Protein AF-A0A3S1CI55-F1 (afdb_monomer)

Structure (mmCIF, N/CA/C/O backbone):
data_AF-A0A3S1CI55-F1
#
_entry.id   AF-A0A3S1CI55-F1
#
loop_
_atom_site.group_PDB
_atom_site.id
_atom_site.type_symbol
_atom_site.label_atom_id
_atom_site.label_alt_id
_atom_site.label_comp_id
_atom_site.label_asym_id
_atom_site.label_entity_id
_atom_site.label_seq_id
_atom_site.pdbx_PDB_ins_code
_atom_site.Cartn_x
_atom_site.Cartn_y
_atom_site.Cartn_z
_atom_site.occupancy
_atom_site.B_iso_or_equiv
_atom_site.auth_seq_id
_atom_site.auth_comp_id
_atom_site.auth_asym_id
_atom_site.auth_atom_id
_atom_site.pdbx_PDB_model_num
ATOM 1 N N . MET A 1 1 ? -7.827 2.061 31.848 1.00 53.09 1 MET A N 1
ATOM 2 C CA . MET A 1 1 ? -6.731 1.333 31.159 1.00 53.09 1 MET A CA 1
ATOM 3 C C . MET A 1 1 ? -5.446 2.134 31.321 1.00 53.09 1 MET A C 1
ATOM 5 O O . MET A 1 1 ? -5.489 3.334 31.100 1.00 53.09 1 MET A O 1
ATOM 9 N N . THR A 1 2 ? -4.329 1.523 31.726 1.00 62.94 2 THR A N 1
ATOM 10 C CA . THR A 1 2 ? -3.023 2.213 31.715 1.00 62.94 2 THR A CA 1
ATOM 11 C C . THR A 1 2 ? -2.578 2.447 30.264 1.00 62.94 2 THR A C 1
ATOM 13 O O . THR A 1 2 ? -2.876 1.625 29.398 1.00 62.94 2 THR A O 1
ATOM 16 N N . LYS A 1 3 ? -1.873 3.552 29.979 1.00 65.25 3 LYS A N 1
ATOM 17 C CA . LYS A 1 3 ? -1.471 3.972 28.615 1.00 65.25 3 LYS A CA 1
ATOM 18 C C . LYS A 1 3 ? -0.766 2.863 27.810 1.00 65.25 3 LYS A C 1
ATOM 20 O O . LYS A 1 3 ? -1.009 2.707 26.617 1.00 65.25 3 LYS A O 1
ATOM 25 N N . ASN A 1 4 ? 0.033 2.027 28.477 1.00 68.19 4 ASN A N 1
ATOM 26 C CA . ASN A 1 4 ? 0.718 0.894 27.840 1.00 68.19 4 ASN A CA 1
ATOM 27 C C . ASN A 1 4 ? -0.243 -0.242 27.444 1.00 68.19 4 ASN A C 1
ATOM 29 O O . ASN A 1 4 ? -0.055 -0.874 26.409 1.00 68.19 4 ASN A O 1
ATOM 33 N N . ARG A 1 5 ? -1.310 -0.478 28.222 1.00 70.81 5 ARG A N 1
ATOM 34 C CA . ARG A 1 5 ? -2.327 -1.496 27.904 1.00 70.81 5 ARG A CA 1
ATOM 35 C C . ARG A 1 5 ? -3.213 -1.082 26.730 1.00 70.81 5 ARG A C 1
ATOM 37 O O . ARG A 1 5 ? -3.632 -1.947 25.970 1.00 70.81 5 ARG A O 1
ATOM 44 N N . SER A 1 6 ? -3.481 0.215 26.557 1.00 78.31 6 SER A N 1
ATOM 45 C CA . SER A 1 6 ? -4.245 0.690 25.398 1.00 78.31 6 SER A CA 1
ATOM 46 C C . SER A 1 6 ? -3.435 0.614 24.106 1.00 78.31 6 SER A C 1
ATOM 48 O O . SER A 1 6 ? -3.978 0.208 23.087 1.00 78.31 6 SER A O 1
ATOM 50 N N . LEU A 1 7 ? -2.141 0.958 24.141 1.00 82.31 7 LEU A N 1
ATOM 51 C CA . LEU A 1 7 ? -1.281 0.875 22.956 1.00 82.31 7 LEU A CA 1
ATOM 52 C C . LEU A 1 7 ? -1.147 -0.572 22.457 1.00 82.31 7 LEU A C 1
ATOM 54 O O . LEU A 1 7 ? -1.328 -0.823 21.270 1.00 82.31 7 LEU A O 1
ATOM 58 N N . GLY A 1 8 ? -0.921 -1.523 23.372 1.00 86.75 8 GLY A N 1
ATOM 59 C CA . GLY A 1 8 ? -0.872 -2.947 23.032 1.00 86.75 8 GLY A CA 1
ATOM 60 C C . GLY A 1 8 ? -2.175 -3.454 22.409 1.00 86.75 8 GLY A C 1
ATOM 61 O O . GLY A 1 8 ? -2.139 -4.140 21.397 1.00 86.75 8 GLY A O 1
ATOM 62 N N . PHE A 1 9 ? -3.330 -3.058 22.952 1.00 86.75 9 PHE A N 1
ATOM 63 C CA . PHE A 1 9 ? -4.629 -3.439 22.393 1.00 86.75 9 PHE A CA 1
ATOM 64 C C . PHE A 1 9 ? -4.815 -2.963 20.942 1.00 86.75 9 PHE A C 1
ATOM 66 O O . PHE A 1 9 ? -5.217 -3.753 20.087 1.00 86.75 9 PHE A O 1
ATOM 73 N N . TRP A 1 10 ? -4.490 -1.700 20.646 1.00 85.56 10 TRP A N 1
ATOM 74 C CA . TRP A 1 10 ? -4.627 -1.150 19.292 1.00 85.56 10 TRP A CA 1
ATOM 75 C C . TRP A 1 10 ? -3.630 -1.763 18.312 1.00 85.56 10 TRP A C 1
ATOM 77 O O . TRP A 1 10 ? -4.017 -2.091 17.195 1.00 85.56 10 TRP A O 1
ATOM 87 N N . ALA A 1 11 ? -2.383 -1.980 18.739 1.00 90.56 11 ALA A N 1
ATOM 88 C CA . ALA A 1 11 ? -1.380 -2.656 17.923 1.00 90.56 11 ALA A CA 1
ATOM 89 C C . ALA A 1 11 ? -1.813 -4.088 17.574 1.00 90.56 11 ALA A C 1
ATOM 91 O O . ALA A 1 11 ? -1.799 -4.466 16.406 1.00 90.56 11 ALA A O 1
ATOM 92 N N . THR A 1 12 ? -2.280 -4.862 18.559 1.00 92.88 12 THR A N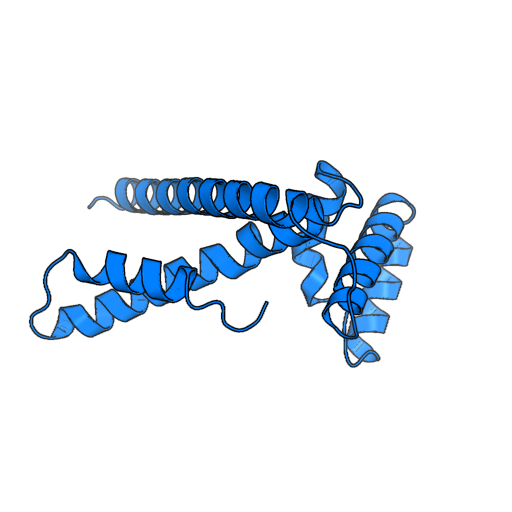 1
ATOM 93 C CA . THR A 1 12 ? -2.796 -6.218 18.323 1.00 92.88 12 THR A CA 1
ATOM 94 C C . THR A 1 12 ? -4.006 -6.200 17.396 1.00 92.88 12 THR A C 1
ATOM 96 O O . THR A 1 12 ? -4.053 -6.969 16.442 1.00 92.88 12 THR A O 1
ATOM 99 N N . THR A 1 13 ? -4.962 -5.295 17.626 1.00 91.12 13 THR A N 1
ATOM 100 C CA . THR A 1 13 ? -6.160 -5.172 16.778 1.00 91.12 13 THR A CA 1
ATOM 101 C C . THR A 1 13 ? -5.786 -4.846 15.333 1.00 91.12 13 THR A C 1
ATOM 103 O O . THR A 1 13 ? -6.318 -5.462 14.410 1.00 91.12 13 THR A O 1
ATOM 106 N N . TYR A 1 14 ? -4.836 -3.930 15.131 1.00 93.56 14 TYR A N 1
ATOM 107 C CA . TYR A 1 14 ? -4.303 -3.599 13.813 1.00 93.56 14 TYR A CA 1
ATOM 108 C C . TYR A 1 14 ? -3.678 -4.817 13.135 1.00 93.56 14 TYR A C 1
ATOM 110 O O . TYR A 1 14 ? -4.072 -5.153 12.023 1.00 93.56 14 TYR A O 1
ATOM 118 N N . VAL A 1 15 ? -2.766 -5.520 13.814 1.00 95.69 15 VAL A N 1
ATOM 119 C CA . VAL A 1 15 ? -2.080 -6.691 13.247 1.00 95.69 15 VAL A CA 1
ATOM 120 C C . VAL A 1 15 ? -3.075 -7.796 12.898 1.00 95.69 15 VAL A C 1
ATOM 122 O O . VAL A 1 15 ? -3.041 -8.307 11.784 1.00 95.69 15 VAL A O 1
ATOM 125 N N . CYS A 1 16 ? -3.996 -8.139 13.802 1.00 95.06 16 CYS A N 1
ATOM 126 C CA . CYS A 1 16 ? -5.013 -9.159 13.540 1.00 95.06 16 CYS A CA 1
ATOM 127 C C . CYS A 1 16 ? -5.900 -8.787 12.347 1.00 95.06 16 CYS A C 1
ATOM 129 O O . CYS A 1 16 ? -6.186 -9.637 11.507 1.00 95.06 16 CYS A O 1
ATOM 131 N N . THR A 1 17 ? -6.297 -7.517 12.248 1.00 91.44 17 THR A N 1
ATOM 132 C CA . THR A 1 17 ? -7.095 -7.031 11.119 1.00 91.44 17 THR A CA 1
ATOM 133 C C . THR A 1 17 ? -6.311 -7.082 9.814 1.00 91.44 17 THR A C 1
ATOM 135 O O . THR A 1 17 ? -6.835 -7.545 8.806 1.00 91.44 17 THR A O 1
ATOM 138 N N . ALA A 1 18 ? -5.060 -6.619 9.820 1.00 94.81 18 ALA A N 1
ATOM 139 C CA . ALA A 1 18 ? -4.203 -6.630 8.643 1.00 94.81 18 ALA A CA 1
ATOM 140 C C . ALA A 1 18 ? -3.981 -8.059 8.145 1.00 94.81 18 ALA A C 1
ATOM 142 O O . ALA A 1 18 ? -4.152 -8.314 6.959 1.00 94.81 18 ALA A O 1
ATOM 143 N N . LEU A 1 19 ? -3.703 -9.009 9.042 1.00 96.06 19 LEU A N 1
ATOM 144 C CA . LEU A 1 19 ? -3.568 -10.422 8.683 1.00 96.06 19 LEU A CA 1
ATOM 145 C C . LEU A 1 19 ? -4.862 -10.996 8.095 1.00 96.06 19 LEU A C 1
ATOM 147 O O . LEU A 1 19 ? -4.804 -11.700 7.090 1.00 96.06 19 LEU A O 1
ATOM 151 N N . LEU A 1 20 ? -6.021 -10.669 8.677 1.00 95.00 20 LEU A N 1
ATOM 152 C CA . LEU A 1 20 ? -7.315 -11.087 8.135 1.00 95.00 20 LEU A CA 1
ATOM 153 C C . LEU A 1 20 ? -7.547 -10.511 6.731 1.00 95.00 20 LEU A C 1
ATOM 155 O O . LEU A 1 20 ? -7.882 -11.253 5.813 1.00 95.00 20 LEU A O 1
ATOM 159 N N . GLY A 1 21 ? -7.335 -9.207 6.546 1.00 93.25 21 GLY A N 1
ATOM 160 C CA . GLY A 1 21 ? -7.496 -8.552 5.250 1.00 93.25 21 GLY A CA 1
ATOM 161 C C . GLY A 1 21 ? -6.528 -9.087 4.194 1.00 93.25 21 GLY A C 1
ATOM 162 O O . GLY A 1 21 ? -6.927 -9.309 3.057 1.00 93.25 21 GLY A O 1
ATOM 163 N N . VAL A 1 22 ? -5.279 -9.370 4.570 1.00 93.94 22 VAL A N 1
ATOM 164 C CA . VAL A 1 22 ? -4.280 -9.977 3.679 1.00 93.94 22 VAL A CA 1
ATOM 165 C C . VAL A 1 22 ? -4.669 -11.410 3.305 1.00 93.94 22 VAL A C 1
ATOM 167 O O . VAL A 1 22 ? -4.525 -11.791 2.147 1.00 93.94 22 VAL A O 1
ATOM 170 N N . ALA A 1 23 ? -5.214 -12.199 4.235 1.00 94.25 23 ALA A N 1
ATOM 171 C CA . ALA A 1 23 ? -5.721 -13.540 3.932 1.00 94.25 23 ALA A CA 1
ATOM 172 C C . ALA A 1 23 ? -6.909 -13.504 2.951 1.00 94.25 23 ALA A C 1
ATOM 174 O O . ALA A 1 23 ? -6.994 -14.325 2.032 1.00 94.25 23 ALA A O 1
ATOM 175 N N . LEU A 1 24 ? -7.801 -12.520 3.102 1.00 92.56 24 LEU A N 1
ATOM 176 C CA . LEU A 1 24 ? -8.881 -12.278 2.146 1.00 92.56 24 LEU A CA 1
ATOM 177 C C . LEU A 1 24 ? -8.336 -11.830 0.785 1.00 92.56 24 LEU A C 1
ATOM 179 O O . LEU A 1 24 ? -8.784 -12.349 -0.231 1.00 92.56 24 LEU A O 1
ATOM 183 N N . ALA A 1 25 ? -7.332 -10.950 0.756 1.00 91.38 25 ALA A N 1
ATOM 184 C CA . ALA A 1 25 ? -6.670 -10.518 -0.473 1.00 91.38 25 ALA A CA 1
ATOM 185 C C . ALA A 1 25 ? -6.005 -11.684 -1.219 1.00 91.38 25 ALA A C 1
ATOM 187 O O . ALA A 1 25 ? -6.154 -11.788 -2.432 1.00 91.38 25 ALA A O 1
ATOM 188 N N . LEU A 1 26 ? -5.329 -12.596 -0.508 1.00 92.81 26 LEU A N 1
ATOM 189 C CA . LEU A 1 26 ? -4.778 -13.825 -1.098 1.00 92.81 26 LEU A CA 1
ATOM 190 C C . LEU A 1 26 ? -5.866 -14.657 -1.777 1.00 92.81 26 LEU A C 1
ATOM 192 O O . LEU A 1 26 ? -5.692 -15.110 -2.905 1.00 92.81 26 LEU A O 1
ATOM 196 N N . THR A 1 27 ? -6.992 -14.841 -1.086 1.00 92.31 27 THR A N 1
ATOM 197 C CA . THR A 1 27 ? -8.121 -15.618 -1.607 1.00 92.31 27 THR A CA 1
ATOM 198 C C . THR A 1 27 ? -8.740 -14.932 -2.823 1.00 92.31 27 THR A C 1
ATOM 200 O O . THR A 1 27 ? -8.990 -15.585 -3.829 1.00 92.31 27 THR A O 1
ATOM 203 N N . TYR A 1 28 ? -8.943 -13.616 -2.752 1.00 89.44 28 TYR A N 1
ATOM 204 C CA . TYR A 1 28 ? -9.475 -12.805 -3.843 1.00 89.44 28 TYR A CA 1
ATOM 205 C C . TYR A 1 28 ? -8.601 -12.906 -5.096 1.00 89.44 28 TYR A C 1
ATOM 207 O O . TYR A 1 28 ? -9.099 -13.327 -6.135 1.00 89.44 28 TYR A O 1
ATOM 215 N N . VAL A 1 29 ? -7.297 -12.626 -4.981 1.00 90.56 29 VAL A N 1
ATOM 216 C CA . VAL A 1 29 ? -6.351 -12.689 -6.110 1.00 90.56 29 VAL A CA 1
ATOM 217 C C . VAL A 1 29 ? -6.268 -14.101 -6.692 1.00 90.56 29 VAL A C 1
ATOM 219 O O . VAL A 1 29 ? -6.162 -14.260 -7.903 1.00 90.56 29 VAL A O 1
ATOM 222 N N . GLY A 1 30 ? -6.351 -15.139 -5.854 1.00 89.62 30 GLY A N 1
ATOM 223 C CA . GLY A 1 30 ? -6.345 -16.531 -6.313 1.00 89.62 30 GLY A CA 1
ATOM 224 C C . GLY A 1 30 ? -7.590 -16.946 -7.107 1.00 89.62 30 GLY A C 1
ATOM 225 O O . GLY A 1 30 ? -7.528 -17.908 -7.870 1.00 89.62 30 GLY A O 1
ATOM 226 N N . LEU A 1 31 ? -8.712 -16.243 -6.935 1.00 89.56 31 LEU A N 1
ATOM 227 C CA . LEU A 1 31 ? -9.972 -16.490 -7.648 1.00 89.56 31 LEU A CA 1
ATOM 228 C C . LEU A 1 31 ? -10.188 -15.532 -8.827 1.00 89.56 31 LEU A C 1
ATOM 230 O O . LEU A 1 31 ? -11.112 -15.718 -9.620 1.00 89.56 31 LEU A O 1
ATOM 234 N N . GLU A 1 32 ? -9.363 -14.498 -8.927 1.00 85.00 32 GLU A N 1
ATOM 235 C CA . GLU A 1 32 ? -9.526 -13.409 -9.873 1.00 85.00 32 GLU A CA 1
ATOM 236 C C . GLU A 1 32 ? -9.192 -13.833 -11.311 1.00 85.00 32 GLU A C 1
ATOM 238 O O . GLU A 1 32 ? -8.292 -14.634 -11.561 1.00 85.00 32 GLU A O 1
ATOM 243 N N . GLN A 1 33 ? -9.922 -13.274 -12.279 1.00 81.69 33 GLN A N 1
ATOM 244 C CA . GLN A 1 33 ? -9.584 -13.352 -13.700 1.00 81.69 33 GLN A CA 1
ATOM 245 C C . GLN A 1 33 ? -9.084 -11.967 -14.128 1.00 81.69 33 GLN A C 1
ATOM 247 O O . GLN A 1 33 ? -9.862 -11.013 -14.059 1.00 81.69 33 GLN A O 1
ATOM 252 N N . PRO A 1 34 ? -7.811 -11.814 -14.533 1.00 71.50 34 PRO A N 1
ATOM 253 C CA . PRO A 1 34 ? -7.200 -10.503 -14.723 1.00 71.50 34 PRO A CA 1
ATOM 254 C C . PRO A 1 34 ? -7.688 -9.850 -16.022 1.00 71.50 34 PRO A C 1
ATOM 256 O O . PRO A 1 34 ? -7.066 -9.961 -17.076 1.00 71.50 34 PRO A O 1
ATOM 259 N N . VAL A 1 35 ? -8.821 -9.154 -15.938 1.00 76.06 35 VAL A N 1
ATOM 260 C CA . VAL A 1 35 ? -9.335 -8.254 -16.975 1.00 76.06 35 VAL A CA 1
ATOM 261 C C . VAL A 1 35 ? -9.619 -6.913 -16.309 1.00 76.06 35 VAL A C 1
ATOM 263 O O . VAL A 1 35 ? -10.717 -6.661 -15.819 1.00 76.06 35 VAL A O 1
ATOM 266 N N . TYR A 1 36 ? -8.594 -6.066 -16.253 1.00 75.38 36 TYR A N 1
ATOM 267 C CA . TYR A 1 36 ? -8.676 -4.745 -15.638 1.00 75.38 36 TYR A CA 1
ATOM 268 C C . TYR A 1 36 ? -8.859 -3.661 -16.685 1.00 75.38 36 TYR A C 1
ATOM 270 O O . TYR A 1 36 ? -8.309 -3.737 -17.784 1.00 75.38 36 TYR A O 1
ATOM 278 N N . TYR A 1 37 ? -9.605 -2.624 -16.320 1.00 72.19 37 TYR A N 1
ATOM 279 C CA . TYR A 1 37 ? -9.841 -1.474 -17.175 1.00 72.19 37 TYR A CA 1
ATOM 280 C C . TYR A 1 37 ? -9.618 -0.180 -16.397 1.00 72.19 37 TYR A C 1
ATOM 282 O O . TYR A 1 37 ? -9.930 -0.108 -15.207 1.00 72.19 37 TYR A O 1
ATOM 290 N N . TRP A 1 38 ? -9.072 0.825 -17.085 1.00 79.69 38 TRP A N 1
ATOM 291 C CA . TRP A 1 38 ? -8.810 2.164 -16.547 1.00 79.69 38 TRP A CA 1
ATOM 292 C C . TRP A 1 38 ? -7.996 2.134 -15.247 1.00 79.69 38 TRP A C 1
ATOM 294 O O . TRP A 1 38 ? -6.901 1.573 -15.217 1.00 79.69 38 TRP A O 1
ATOM 304 N N . ASP A 1 39 ? -8.527 2.730 -14.186 1.00 73.94 39 ASP A N 1
ATOM 305 C CA . ASP A 1 39 ? -7.810 3.057 -12.956 1.00 73.94 39 ASP A CA 1
ATOM 306 C C . ASP A 1 39 ? -7.343 1.805 -12.211 1.00 73.94 39 ASP A C 1
ATOM 308 O O . ASP A 1 39 ? -6.267 1.797 -11.609 1.00 73.94 39 ASP A O 1
ATOM 312 N N . PHE A 1 40 ? -8.099 0.711 -12.342 1.00 73.06 40 PHE A N 1
ATOM 313 C CA . PHE A 1 40 ? -7.758 -0.597 -11.787 1.00 73.06 40 PHE A CA 1
ATOM 314 C C . PHE A 1 40 ? -6.438 -1.149 -12.330 1.00 73.06 40 PHE A C 1
ATOM 316 O O . PHE A 1 40 ? -5.662 -1.741 -11.575 1.00 73.06 40 PHE A O 1
ATOM 323 N N . ALA A 1 41 ? -6.198 -0.961 -13.631 1.00 84.25 41 ALA A N 1
ATOM 324 C CA . ALA A 1 41 ? -4.952 -1.344 -14.287 1.00 84.25 41 ALA A CA 1
ATOM 325 C C . ALA A 1 41 ? -3.878 -0.276 -14.057 1.00 84.25 41 ALA A C 1
ATOM 327 O O . ALA A 1 41 ? -2.768 -0.592 -13.641 1.00 84.25 41 ALA A O 1
ATOM 328 N N . ALA A 1 42 ? -4.232 1.000 -14.237 1.00 87.75 42 ALA A N 1
ATOM 329 C CA . ALA A 1 42 ? -3.285 2.108 -14.231 1.00 87.75 42 ALA A CA 1
ATOM 330 C C . ALA A 1 42 ? -2.496 2.224 -12.919 1.00 87.75 42 ALA A C 1
ATOM 332 O O . ALA A 1 42 ? -1.274 2.406 -12.946 1.00 87.75 42 ALA A O 1
ATOM 333 N N . TYR A 1 43 ? -3.156 2.094 -11.763 1.00 90.62 43 TYR A N 1
ATOM 334 C CA . TYR A 1 43 ? -2.454 2.169 -10.481 1.00 90.62 43 TYR A CA 1
ATOM 335 C C . TYR A 1 43 ? -1.616 0.931 -10.182 1.00 90.62 43 TYR A C 1
ATOM 337 O O . TYR A 1 43 ? -0.557 1.065 -9.567 1.00 90.62 43 TYR A O 1
ATOM 345 N N . PHE A 1 44 ? -2.049 -0.249 -10.629 1.00 92.56 44 PHE A N 1
ATOM 346 C CA . PHE A 1 44 ? -1.250 -1.461 -10.498 1.00 92.56 44 PHE A CA 1
ATOM 347 C C . PHE A 1 44 ? 0.004 -1.389 -11.379 1.00 92.56 44 PHE A C 1
ATOM 349 O O . PHE A 1 44 ? 1.111 -1.534 -10.870 1.00 92.56 44 PHE A O 1
ATOM 356 N N . ASP A 1 45 ? -0.144 -1.028 -12.652 1.00 92.88 45 ASP A N 1
ATOM 357 C CA . ASP A 1 45 ? 0.979 -0.869 -13.580 1.00 92.88 45 ASP A CA 1
ATOM 358 C C . ASP A 1 45 ? 1.955 0.211 -13.096 1.00 92.88 45 ASP A C 1
ATOM 360 O O . ASP A 1 45 ? 3.180 0.066 -13.166 1.00 92.88 45 ASP A O 1
ATOM 364 N N . THR A 1 46 ? 1.425 1.309 -12.546 1.00 94.19 46 THR A N 1
ATOM 365 C CA . THR A 1 46 ? 2.255 2.362 -11.956 1.00 94.19 46 THR A CA 1
ATOM 366 C C . THR A 1 46 ? 2.962 1.870 -10.696 1.00 94.19 46 THR A C 1
ATOM 368 O O . THR A 1 46 ? 4.130 2.204 -10.511 1.00 94.19 46 THR A O 1
ATOM 371 N N . PHE A 1 47 ? 2.322 1.046 -9.863 1.00 95.94 47 PHE A N 1
ATOM 372 C CA . PHE A 1 47 ? 2.951 0.430 -8.692 1.00 95.94 47 PHE A CA 1
ATOM 373 C C . PHE A 1 47 ? 4.123 -0.470 -9.095 1.00 95.94 47 PHE A C 1
ATOM 375 O O . PHE A 1 47 ? 5.220 -0.297 -8.562 1.00 95.94 47 PHE A O 1
ATOM 382 N N . SER A 1 48 ? 3.924 -1.351 -10.075 1.00 95.62 48 SER A N 1
ATOM 383 C CA . SER A 1 48 ? 4.955 -2.244 -10.617 1.00 95.62 48 SER A CA 1
ATOM 384 C C . SER A 1 48 ? 6.135 -1.467 -11.205 1.00 95.62 48 SER A C 1
ATOM 386 O O . SER A 1 48 ? 7.301 -1.715 -10.882 1.00 95.62 48 SER A O 1
ATOM 388 N N . ARG A 1 49 ? 5.847 -0.443 -12.020 1.00 95.56 49 ARG A N 1
ATOM 389 C CA . ARG A 1 49 ? 6.870 0.418 -12.629 1.00 95.56 49 ARG A CA 1
ATOM 390 C C . ARG A 1 49 ? 7.661 1.199 -11.582 1.00 95.56 49 ARG A C 1
ATOM 392 O O . ARG A 1 49 ? 8.887 1.230 -11.647 1.00 95.56 49 ARG A O 1
ATOM 399 N N . GLN A 1 50 ? 6.980 1.831 -10.627 1.00 96.50 50 GLN A N 1
ATOM 400 C CA . GLN A 1 50 ? 7.627 2.635 -9.587 1.00 96.50 50 GLN A CA 1
ATOM 401 C C . GLN A 1 50 ? 8.443 1.767 -8.628 1.00 96.50 50 GLN A C 1
ATOM 403 O O . GLN A 1 50 ? 9.555 2.146 -8.278 1.00 96.50 50 GLN A O 1
ATOM 408 N N . GLY A 1 51 ? 7.940 0.592 -8.245 1.00 96.94 51 GLY A N 1
ATOM 409 C CA . GLY A 1 51 ? 8.676 -0.332 -7.386 1.00 96.94 51 GLY A CA 1
ATOM 410 C C . GLY A 1 51 ? 9.919 -0.899 -8.068 1.00 96.94 51 GLY A C 1
ATOM 411 O O . GLY A 1 51 ? 10.990 -0.940 -7.462 1.00 96.94 51 GLY A O 1
ATOM 412 N N . THR A 1 52 ? 9.821 -1.241 -9.353 1.00 97.00 52 THR A N 1
ATOM 413 C CA . THR A 1 52 ? 10.982 -1.653 -10.156 1.00 97.00 52 THR A CA 1
ATOM 414 C C . THR A 1 52 ? 12.015 -0.530 -10.265 1.00 97.00 52 THR A C 1
ATOM 416 O O . THR A 1 52 ? 13.198 -0.760 -10.006 1.00 97.00 52 THR A O 1
ATOM 419 N N . LEU A 1 53 ? 11.580 0.699 -10.569 1.00 97.44 53 LEU A N 1
ATOM 420 C CA . LEU A 1 53 ? 12.465 1.862 -10.667 1.00 97.44 53 LEU A CA 1
ATOM 421 C C . LEU A 1 53 ? 13.127 2.195 -9.323 1.00 97.44 53 LEU A C 1
ATOM 423 O O . LEU A 1 53 ? 14.312 2.509 -9.290 1.00 97.44 53 LEU A O 1
ATOM 427 N N . LEU A 1 54 ? 12.398 2.073 -8.211 1.00 97.62 54 LEU A N 1
ATOM 428 C CA . LEU A 1 54 ? 12.939 2.270 -6.867 1.00 97.62 54 LEU A CA 1
ATOM 429 C C . LEU A 1 54 ? 14.073 1.287 -6.562 1.00 97.62 54 LEU A C 1
ATOM 431 O O . LEU A 1 54 ? 15.078 1.686 -5.981 1.00 97.62 54 LEU A O 1
ATOM 435 N N . ILE A 1 55 ? 13.927 0.017 -6.949 1.00 96.56 55 ILE A N 1
ATOM 436 C CA . ILE A 1 55 ? 14.952 -1.013 -6.721 1.00 96.56 55 ILE A CA 1
ATOM 437 C C . ILE A 1 55 ? 16.175 -0.775 -7.616 1.00 96.56 55 ILE A C 1
ATOM 439 O O . ILE A 1 55 ? 17.307 -0.927 -7.162 1.00 96.56 55 ILE A O 1
ATOM 443 N N . GLN A 1 56 ? 15.958 -0.412 -8.880 1.00 97.25 56 GLN A N 1
ATOM 444 C CA . GLN A 1 56 ? 17.031 -0.254 -9.864 1.00 97.25 56 GLN A CA 1
ATOM 445 C C . GLN A 1 56 ? 17.797 1.066 -9.710 1.00 97.25 56 GLN A C 1
ATOM 447 O O . GLN A 1 56 ? 19.020 1.085 -9.833 1.00 97.25 56 GLN A O 1
ATOM 452 N N . SER A 1 57 ? 17.088 2.167 -9.459 1.00 97.25 57 SER A N 1
ATOM 453 C CA . SER A 1 57 ? 17.629 3.528 -9.488 1.00 97.25 57 SER A CA 1
ATOM 454 C C . SER A 1 57 ? 16.840 4.459 -8.542 1.00 97.25 57 SER A C 1
ATOM 456 O O . SER A 1 57 ? 16.005 5.251 -8.984 1.00 97.25 57 SER A O 1
ATOM 458 N N . PRO A 1 58 ? 17.098 4.424 -7.216 1.00 96.56 58 PRO A N 1
ATOM 459 C CA . PRO A 1 58 ? 16.335 5.203 -6.231 1.00 96.56 58 PRO A CA 1
ATOM 460 C C . PRO A 1 58 ? 16.326 6.725 -6.465 1.00 96.56 58 PRO A C 1
ATOM 462 O O . PRO A 1 58 ? 15.351 7.404 -6.144 1.00 96.56 58 PRO A O 1
ATOM 465 N N . LEU A 1 59 ? 17.413 7.284 -7.011 1.00 97.75 59 LEU A N 1
ATOM 466 C CA . LEU A 1 59 ? 17.505 8.721 -7.301 1.00 97.75 59 LEU A CA 1
ATOM 467 C C . LEU A 1 59 ? 16.643 9.113 -8.506 1.00 97.75 59 LEU A C 1
ATOM 469 O O . LEU A 1 59 ? 15.987 10.155 -8.494 1.00 97.75 59 LEU A O 1
ATOM 473 N N . GLU A 1 60 ? 16.623 8.266 -9.530 1.00 97.06 60 GLU A N 1
ATOM 474 C CA . GLU A 1 60 ? 15.770 8.444 -10.701 1.00 97.06 60 GLU A CA 1
ATOM 475 C C . GLU A 1 60 ? 14.300 8.248 -10.337 1.00 97.06 60 GLU A C 1
ATOM 477 O O . GLU A 1 60 ? 13.468 9.070 -10.714 1.00 97.06 60 GLU A O 1
ATOM 482 N N . TRP A 1 61 ? 13.997 7.246 -9.507 1.00 97.56 61 TRP A N 1
ATOM 483 C CA . TRP A 1 61 ? 12.679 7.062 -8.905 1.00 97.56 61 TRP A CA 1
ATOM 484 C C . T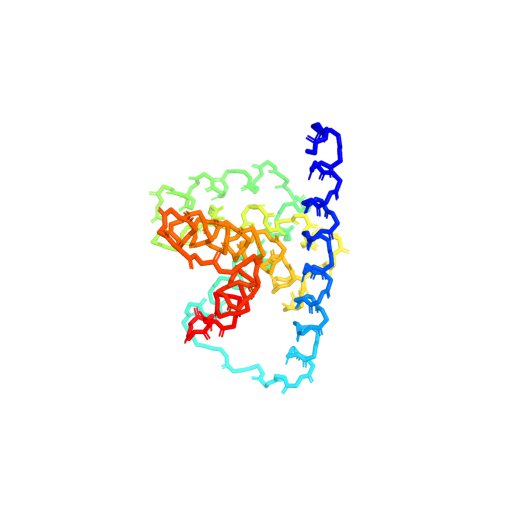RP A 1 61 ? 12.189 8.331 -8.206 1.00 97.56 61 TRP A C 1
ATOM 486 O O . TRP A 1 61 ? 11.073 8.776 -8.457 1.00 97.56 61 TRP A O 1
ATOM 496 N N . LEU A 1 62 ? 13.030 8.972 -7.388 1.00 97.19 62 LEU A N 1
ATOM 497 C CA . LEU A 1 62 ? 12.653 10.201 -6.688 1.00 97.19 62 LEU A CA 1
ATOM 498 C C . LEU A 1 62 ? 12.365 11.362 -7.657 1.00 97.19 62 LEU A C 1
ATOM 500 O O . LEU A 1 62 ? 11.429 12.135 -7.442 1.00 97.19 62 LEU A O 1
ATOM 504 N N . SER A 1 63 ? 13.145 11.478 -8.736 1.00 96.81 63 SER A N 1
ATOM 505 C CA . SER A 1 63 ? 12.915 12.467 -9.799 1.00 96.81 63 SER A CA 1
ATOM 506 C C . SER A 1 63 ? 11.591 12.217 -10.534 1.00 96.81 63 SER A C 1
ATOM 508 O O . SER A 1 63 ? 10.786 13.137 -10.718 1.00 96.81 63 SER A O 1
ATOM 510 N N . HIS A 1 64 ? 11.323 10.957 -10.889 1.00 95.62 64 HIS A N 1
ATOM 511 C CA . HIS A 1 64 ? 10.069 10.530 -11.508 1.00 95.62 64 HIS A CA 1
ATOM 512 C C . HIS A 1 64 ? 8.869 10.768 -10.594 1.00 95.62 64 HIS A C 1
ATOM 514 O O . HIS A 1 64 ? 7.858 11.302 -11.043 1.00 95.62 64 HIS A O 1
ATOM 520 N N . LEU A 1 65 ? 8.989 10.435 -9.310 1.00 96.19 65 LEU A N 1
ATOM 521 C CA . LEU A 1 65 ? 7.957 10.671 -8.308 1.00 96.19 65 LEU A CA 1
ATOM 522 C C . LEU A 1 65 ? 7.621 12.161 -8.205 1.00 96.19 65 LEU A C 1
ATOM 524 O O . LEU A 1 65 ? 6.451 12.532 -8.256 1.00 96.19 65 LEU A O 1
ATOM 528 N N . ARG A 1 66 ? 8.638 13.024 -8.100 1.00 96.62 66 ARG A N 1
ATOM 529 C CA . ARG A 1 66 ? 8.441 14.478 -8.037 1.00 96.62 66 ARG A CA 1
ATOM 530 C C . ARG A 1 66 ? 7.716 15.004 -9.272 1.00 96.62 66 ARG A C 1
ATOM 532 O O . ARG A 1 66 ? 6.840 15.852 -9.137 1.00 96.62 66 ARG A O 1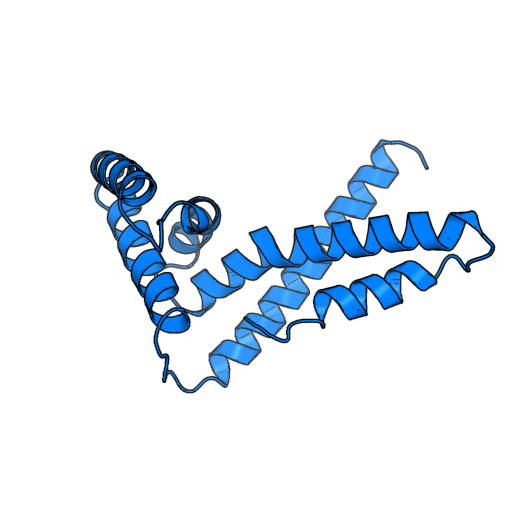
ATOM 539 N N . THR A 1 67 ? 8.102 14.521 -10.449 1.00 96.38 67 THR A N 1
ATOM 540 C CA . THR A 1 67 ? 7.488 14.928 -11.717 1.00 96.38 67 THR A CA 1
ATOM 541 C C . THR A 1 67 ? 6.031 14.481 -11.762 1.00 96.38 67 THR A C 1
ATOM 543 O O . THR A 1 67 ? 5.157 15.317 -11.946 1.00 96.38 67 THR A O 1
ATOM 546 N N . SER A 1 68 ? 5.761 13.210 -11.448 1.00 94.88 68 SER A N 1
ATOM 547 C CA . SER A 1 68 ? 4.410 12.641 -11.431 1.00 94.88 68 SER A CA 1
ATOM 548 C C . SER A 1 68 ? 3.461 13.386 -10.488 1.00 94.88 68 SER A C 1
ATOM 550 O O . SER A 1 68 ? 2.328 13.674 -10.850 1.00 94.88 68 SER A O 1
ATOM 552 N N . ILE A 1 69 ? 3.932 13.779 -9.298 1.00 94.31 69 ILE A N 1
ATOM 553 C CA . ILE A 1 69 ? 3.147 14.591 -8.351 1.00 94.31 69 ILE A CA 1
ATOM 554 C C . ILE A 1 69 ? 2.765 15.958 -8.936 1.00 94.31 69 ILE A C 1
ATOM 556 O O . ILE A 1 69 ? 1.720 16.500 -8.589 1.00 94.31 69 ILE A O 1
ATOM 560 N N . ALA A 1 70 ? 3.616 16.536 -9.781 1.00 95.50 70 ALA A N 1
ATOM 561 C CA . ALA A 1 70 ? 3.400 17.865 -10.332 1.00 95.50 70 ALA A CA 1
ATOM 562 C C . ALA A 1 70 ? 2.553 17.865 -11.613 1.00 95.50 70 ALA A C 1
ATOM 564 O O . ALA A 1 70 ? 1.922 18.881 -11.900 1.00 95.50 70 ALA A O 1
ATOM 565 N N . THR A 1 71 ? 2.580 16.782 -12.395 1.00 94.62 71 THR A N 1
ATOM 566 C CA . THR A 1 71 ? 2.058 16.783 -13.771 1.00 94.62 71 THR A CA 1
ATOM 567 C C . THR A 1 71 ? 0.953 15.780 -14.047 1.00 94.62 71 THR A C 1
ATOM 569 O O . THR A 1 71 ? 0.198 16.000 -14.990 1.00 94.62 71 THR A O 1
ATOM 572 N N . ASP A 1 72 ? 0.867 14.688 -13.289 1.00 90.38 72 ASP A N 1
ATOM 573 C CA . ASP A 1 72 ? -0.038 13.590 -13.623 1.00 90.38 72 ASP A CA 1
ATOM 574 C C . ASP A 1 72 ? -1.357 13.728 -12.856 1.00 90.38 72 ASP A C 1
ATOM 576 O O . ASP A 1 72 ? -1.357 13.868 -11.631 1.00 90.38 72 ASP A O 1
ATOM 580 N N . ASP A 1 73 ? -2.484 13.578 -13.557 1.00 84.44 73 ASP A N 1
ATOM 581 C CA . ASP A 1 73 ? -3.810 13.486 -12.924 1.00 84.44 73 ASP A CA 1
ATOM 582 C C . ASP A 1 73 ? -3.888 12.279 -11.965 1.00 84.44 73 ASP A C 1
ATOM 584 O O . ASP A 1 73 ? -4.485 12.346 -10.890 1.00 84.44 73 ASP A O 1
ATOM 588 N N . TYR A 1 74 ? -3.195 11.190 -12.322 1.00 81.38 74 TYR A N 1
ATOM 589 C CA . TYR A 1 74 ? -3.022 9.981 -11.516 1.00 81.38 74 TYR A CA 1
ATOM 590 C C . TYR A 1 74 ? -1.606 9.915 -10.933 1.00 81.38 74 TYR A C 1
ATOM 592 O O . TYR A 1 74 ? -0.770 9.113 -11.352 1.00 81.38 74 TYR A O 1
ATOM 600 N N . SER A 1 75 ? -1.321 10.781 -9.960 1.00 88.81 75 SER A N 1
ATOM 601 C CA . SER A 1 75 ? 0.025 10.870 -9.382 1.00 88.81 75 SER A CA 1
ATOM 602 C C . SER A 1 75 ? 0.485 9.589 -8.665 1.00 88.81 75 SER A C 1
ATOM 604 O O . SER A 1 75 ? -0.278 8.910 -7.969 1.00 88.81 75 SER A O 1
ATOM 606 N N . ALA A 1 76 ? 1.792 9.313 -8.733 1.00 93.00 76 ALA A N 1
ATOM 607 C CA . ALA A 1 76 ? 2.429 8.195 -8.030 1.00 93.00 76 ALA A CA 1
ATOM 608 C C . ALA A 1 76 ? 2.519 8.375 -6.497 1.00 93.00 76 ALA A C 1
ATOM 610 O O . ALA A 1 76 ? 2.934 7.451 -5.796 1.00 93.00 76 ALA A O 1
ATOM 611 N N . ALA A 1 77 ? 2.126 9.534 -5.951 1.00 93.81 77 ALA A N 1
ATOM 612 C CA . ALA A 1 77 ? 2.238 9.838 -4.519 1.00 93.81 77 ALA A CA 1
ATOM 613 C C . ALA A 1 77 ? 1.511 8.815 -3.633 1.00 93.81 77 ALA A C 1
ATOM 615 O O . ALA A 1 77 ? 2.051 8.390 -2.611 1.00 93.81 77 ALA A O 1
ATOM 616 N N . ILE A 1 78 ? 0.319 8.377 -4.048 1.00 91.75 78 ILE A N 1
ATOM 617 C CA . ILE A 1 78 ? -0.484 7.391 -3.310 1.00 91.75 78 ILE A CA 1
ATOM 618 C C . ILE A 1 78 ? 0.150 5.990 -3.292 1.00 91.75 78 ILE A C 1
ATOM 620 O O . ILE A 1 78 ? -0.223 5.140 -2.494 1.00 91.75 78 ILE A O 1
ATOM 624 N N . LEU A 1 79 ? 1.141 5.729 -4.142 1.00 95.12 79 LEU A N 1
ATOM 625 C CA . LEU A 1 79 ? 1.810 4.431 -4.212 1.00 95.12 79 LEU A CA 1
ATOM 626 C C . LEU A 1 79 ? 3.074 4.380 -3.351 1.00 95.12 79 LEU A C 1
ATOM 628 O O . LEU A 1 79 ? 3.535 3.293 -3.009 1.00 95.12 79 LEU A O 1
ATOM 632 N N . VAL A 1 80 ? 3.625 5.533 -2.955 1.00 96.25 80 VAL A N 1
ATOM 633 C CA . VAL A 1 80 ? 4.870 5.614 -2.172 1.00 96.25 80 VAL A CA 1
ATOM 634 C C . VAL A 1 80 ? 4.788 4.813 -0.868 1.00 96.25 80 VAL A C 1
ATOM 636 O O . VAL A 1 80 ? 5.695 4.016 -0.616 1.00 96.25 80 VAL A O 1
ATOM 639 N N . PRO A 1 81 ? 3.716 4.921 -0.057 1.00 96.94 81 PRO A N 1
ATOM 640 C CA . 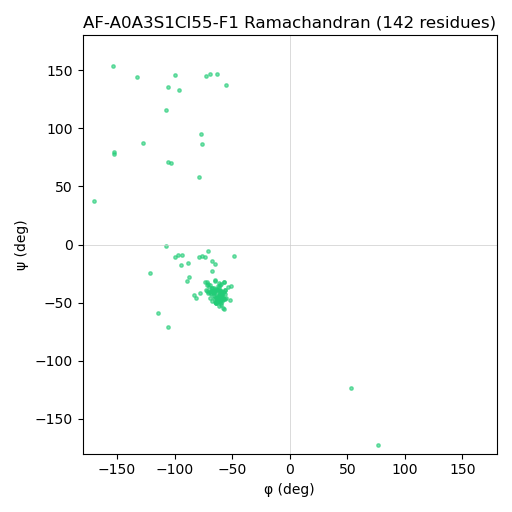PRO A 1 81 ? 3.599 4.134 1.171 1.00 96.94 81 PRO A CA 1
ATOM 641 C C . PRO A 1 81 ? 3.496 2.620 0.935 1.00 96.94 81 PRO A C 1
ATOM 643 O O . PRO A 1 81 ? 3.723 1.842 1.859 1.00 96.94 81 PRO A O 1
ATOM 646 N N . LEU A 1 82 ? 3.172 2.197 -0.293 1.00 97.12 82 LEU A N 1
ATOM 647 C CA . LEU A 1 82 ? 3.046 0.793 -0.682 1.00 97.12 82 LEU A CA 1
ATOM 648 C C . LEU A 1 82 ? 4.378 0.190 -1.148 1.00 97.12 82 LEU A C 1
ATOM 650 O O . LEU A 1 82 ? 4.514 -1.030 -1.187 1.00 97.12 82 LEU A O 1
ATOM 654 N N . MET A 1 83 ? 5.381 1.012 -1.470 1.00 97.00 83 MET A N 1
ATOM 655 C CA . MET A 1 83 ? 6.674 0.555 -1.996 1.00 97.00 83 MET A CA 1
ATOM 656 C C . MET A 1 83 ? 7.383 -0.503 -1.130 1.00 97.00 83 MET A C 1
ATOM 658 O O . MET A 1 83 ? 7.946 -1.433 -1.707 1.00 97.00 83 MET A O 1
ATOM 662 N N . PRO A 1 84 ? 7.330 -0.466 0.221 1.00 97.31 84 PRO A N 1
ATOM 663 C CA . PRO A 1 84 ? 7.889 -1.546 1.035 1.00 97.31 84 PRO A CA 1
ATOM 664 C C . PRO A 1 84 ? 7.301 -2.926 0.709 1.00 97.31 84 PRO A C 1
ATOM 666 O O . PRO A 1 84 ? 8.017 -3.921 0.767 1.00 97.31 84 PRO A O 1
ATOM 669 N N . PHE A 1 85 ? 6.027 -2.999 0.312 1.00 97.19 85 PHE A N 1
ATOM 670 C CA . PHE A 1 85 ? 5.393 -4.254 -0.089 1.00 97.19 85 PHE A CA 1
ATOM 671 C C . PHE A 1 85 ? 5.948 -4.746 -1.422 1.00 97.19 85 PHE A C 1
ATOM 673 O O . PHE A 1 85 ? 6.268 -5.925 -1.527 1.00 97.19 85 PHE A O 1
ATOM 680 N N . HIS A 1 86 ? 6.179 -3.851 -2.388 1.00 97.25 86 HIS A N 1
ATOM 681 C CA . HIS A 1 86 ? 6.861 -4.212 -3.633 1.00 97.25 86 HIS A CA 1
ATOM 682 C C . HIS A 1 86 ? 8.271 -4.759 -3.371 1.00 97.25 86 HIS A C 1
ATOM 684 O O . HIS A 1 86 ? 8.694 -5.723 -4.001 1.00 97.25 86 HIS A O 1
ATOM 690 N N . ILE A 1 87 ? 9.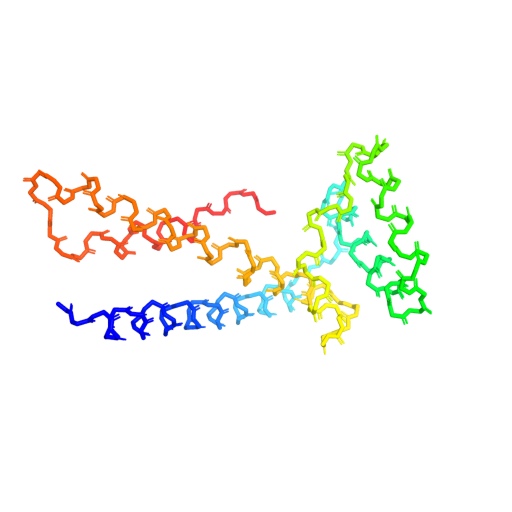013 -4.165 -2.434 1.00 96.81 87 ILE A N 1
ATOM 691 C CA . ILE A 1 87 ? 10.369 -4.619 -2.095 1.00 96.81 87 ILE A CA 1
ATOM 692 C C . ILE A 1 87 ? 10.341 -6.012 -1.444 1.00 96.81 87 ILE A C 1
ATOM 694 O O . ILE A 1 87 ? 11.193 -6.842 -1.745 1.00 96.81 87 ILE A O 1
ATOM 698 N N . ILE A 1 88 ? 9.375 -6.277 -0.558 1.00 96.00 88 ILE A N 1
ATOM 699 C CA . ILE A 1 88 ? 9.308 -7.524 0.224 1.00 96.00 88 ILE A CA 1
ATOM 700 C C . ILE A 1 88 ? 8.651 -8.669 -0.562 1.00 96.00 88 ILE A C 1
ATOM 702 O O . ILE A 1 88 ? 9.126 -9.801 -0.513 1.00 96.00 88 ILE A O 1
ATOM 706 N N . PHE A 1 89 ? 7.553 -8.390 -1.263 1.00 95.00 89 PHE A N 1
ATOM 707 C CA . PHE A 1 89 ? 6.707 -9.385 -1.932 1.00 95.00 89 PHE A CA 1
ATOM 708 C C . PHE A 1 89 ? 6.836 -9.368 -3.461 1.00 95.00 89 PHE A C 1
ATOM 710 O O . PHE A 1 89 ? 6.206 -10.180 -4.138 1.00 95.00 89 PHE A O 1
ATOM 717 N N . GLY A 1 90 ? 7.652 -8.463 -4.007 1.00 94.62 90 GLY A N 1
ATOM 718 C CA . GLY A 1 90 ? 7.899 -8.333 -5.438 1.00 94.62 90 GLY A CA 1
ATOM 719 C C . GLY A 1 90 ? 6.773 -7.644 -6.208 1.00 94.62 90 GLY A C 1
ATOM 720 O O . GLY A 1 90 ? 5.804 -7.129 -5.636 1.00 94.62 90 GLY A O 1
ATOM 721 N N . ASP A 1 91 ? 6.927 -7.66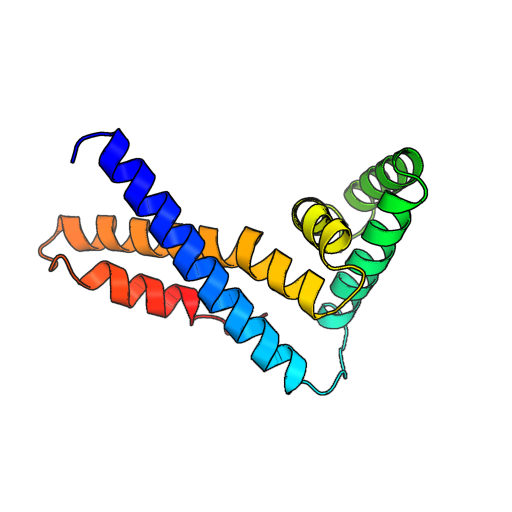8 -7.530 1.00 94.50 91 ASP A N 1
ATOM 722 C CA . ASP A 1 91 ? 5.936 -7.197 -8.492 1.00 94.50 91 ASP A CA 1
ATOM 723 C C . ASP A 1 91 ? 4.816 -8.238 -8.645 1.00 94.50 91 ASP A C 1
ATOM 725 O O . ASP A 1 91 ? 4.945 -9.234 -9.359 1.00 94.50 91 ASP A O 1
ATOM 729 N N . SER A 1 92 ? 3.729 -8.060 -7.896 1.00 93.38 92 SER A N 1
ATOM 730 C CA . SER A 1 92 ? 2.557 -8.927 -7.992 1.00 93.38 92 SER A CA 1
ATOM 731 C C . SER A 1 92 ? 1.279 -8.212 -7.576 1.00 93.38 92 SER A C 1
ATOM 733 O O . SER A 1 92 ? 1.285 -7.312 -6.731 1.00 93.38 92 SER A O 1
ATOM 735 N N . ARG A 1 93 ? 0.143 -8.677 -8.113 1.00 92.00 93 ARG A N 1
ATOM 736 C CA . ARG A 1 93 ? -1.191 -8.190 -7.728 1.00 92.00 93 ARG A CA 1
ATOM 737 C C . ARG A 1 93 ? -1.438 -8.339 -6.227 1.00 92.00 93 ARG A C 1
ATOM 739 O O . ARG A 1 93 ? -1.979 -7.438 -5.591 1.00 92.00 93 ARG A O 1
ATOM 746 N N . PHE A 1 94 ? -0.970 -9.447 -5.656 1.00 94.56 94 PHE A N 1
ATOM 747 C CA . PHE A 1 94 ? -1.025 -9.682 -4.220 1.00 94.56 94 PHE A CA 1
ATOM 748 C C . PHE A 1 94 ? -0.237 -8.630 -3.428 1.00 94.56 94 PHE A C 1
ATOM 750 O O . PHE A 1 94 ? -0.782 -8.064 -2.487 1.00 94.56 94 PHE A O 1
ATOM 757 N N . SER A 1 95 ? 1.006 -8.334 -3.822 1.00 96.12 95 SER A N 1
ATOM 758 C CA . SER A 1 95 ? 1.854 -7.319 -3.179 1.00 96.12 95 SER A CA 1
ATOM 759 C C . SER A 1 95 ? 1.168 -5.950 -3.125 1.00 96.12 95 SER A C 1
ATOM 761 O O . SER A 1 95 ? 1.089 -5.324 -2.065 1.00 96.12 95 SER A O 1
ATOM 763 N N . TYR A 1 96 ? 0.576 -5.537 -4.248 1.00 95.62 96 TYR A N 1
ATOM 764 C CA . TYR A 1 96 ? -0.172 -4.289 -4.359 1.00 95.62 96 TYR A CA 1
ATOM 765 C C . TYR A 1 96 ? -1.391 -4.244 -3.421 1.00 95.62 96 TYR A C 1
ATOM 767 O O . TYR A 1 96 ? -1.522 -3.323 -2.611 1.00 95.62 96 TYR A O 1
ATOM 775 N N . ILE A 1 97 ? -2.258 -5.262 -3.475 1.00 94.69 97 ILE A N 1
ATOM 776 C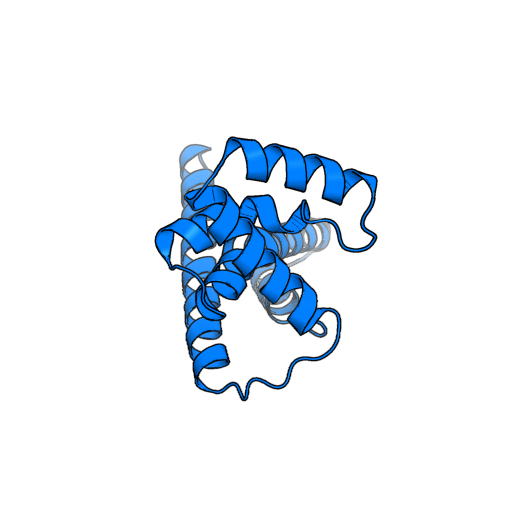 CA . ILE A 1 97 ? -3.485 -5.304 -2.664 1.00 94.69 97 ILE A CA 1
ATOM 777 C C . ILE A 1 97 ? -3.156 -5.461 -1.175 1.00 94.69 97 ILE A C 1
ATOM 779 O O . ILE A 1 97 ? -3.767 -4.796 -0.341 1.00 94.69 97 ILE A O 1
ATOM 783 N N . ALA A 1 98 ? -2.166 -6.281 -0.815 1.00 95.81 98 ALA A N 1
ATOM 784 C CA . ALA A 1 98 ? -1.714 -6.425 0.568 1.00 95.81 98 ALA A CA 1
ATOM 785 C C . ALA A 1 98 ? -1.216 -5.088 1.140 1.00 95.81 98 ALA A C 1
ATOM 787 O O . ALA A 1 98 ? -1.539 -4.750 2.282 1.00 95.81 98 ALA A O 1
ATOM 788 N N . GLY A 1 99 ? -0.497 -4.305 0.328 1.00 96.19 99 GLY A N 1
ATOM 789 C CA . GLY A 1 99 ? -0.104 -2.942 0.666 1.00 96.19 99 GLY A CA 1
ATOM 790 C C . GLY A 1 99 ? -1.309 -2.037 0.921 1.00 96.19 99 GLY A C 1
ATOM 791 O O . GLY A 1 99 ? -1.375 -1.399 1.971 1.00 96.19 99 GLY A O 1
ATOM 792 N N . ILE A 1 100 ? -2.289 -2.014 0.011 1.00 95.44 100 ILE A N 1
ATOM 793 C CA . ILE A 1 100 ? -3.516 -1.212 0.175 1.00 95.44 100 ILE A CA 1
ATOM 794 C C . ILE A 1 100 ? -4.252 -1.590 1.459 1.00 95.44 100 ILE A C 1
ATOM 796 O O . ILE A 1 100 ? -4.652 -0.714 2.232 1.00 95.44 100 ILE A O 1
ATOM 800 N N . VAL A 1 101 ? -4.410 -2.891 1.706 1.00 95.00 101 VAL A N 1
ATOM 801 C CA . VAL A 1 101 ? -5.084 -3.402 2.898 1.00 95.00 101 VAL A CA 1
ATOM 802 C C . VAL A 1 101 ? -4.398 -2.871 4.152 1.00 95.00 101 VAL A C 1
ATOM 804 O O . VAL A 1 101 ? -5.041 -2.237 4.989 1.00 95.00 101 VAL A O 1
ATOM 807 N N . ALA A 1 102 ? -3.091 -3.094 4.275 1.00 95.38 102 ALA A N 1
ATOM 808 C CA . ALA A 1 102 ? -2.346 -2.745 5.475 1.00 95.38 102 ALA A CA 1
ATOM 809 C C . ALA A 1 102 ? -2.235 -1.226 5.683 1.00 95.38 102 ALA A C 1
ATOM 811 O O . ALA A 1 102 ? -2.401 -0.752 6.802 1.00 95.38 102 ALA A O 1
ATOM 812 N N . VAL A 1 103 ? -1.967 -0.460 4.625 1.00 95.94 103 VAL A N 1
ATOM 813 C CA . VAL A 1 103 ? -1.620 0.965 4.735 1.00 95.94 103 VAL A CA 1
ATOM 814 C C . VAL A 1 103 ? -2.841 1.881 4.703 1.00 95.94 103 VAL A C 1
ATOM 816 O O . VAL A 1 103 ? -2.830 2.925 5.354 1.00 95.94 103 VAL A O 1
ATOM 819 N N . TYR A 1 104 ? -3.902 1.502 3.987 1.00 93.25 104 TYR A N 1
ATOM 820 C CA . TYR A 1 104 ? -5.074 2.358 3.796 1.00 93.25 104 TYR A CA 1
ATOM 821 C C . TYR A 1 104 ? -6.328 1.787 4.445 1.00 93.25 104 TYR A C 1
ATOM 823 O O . TYR A 1 104 ? -6.905 2.434 5.324 1.00 93.25 104 TYR A O 1
ATOM 831 N N . LEU A 1 105 ? -6.748 0.580 4.058 1.00 90.50 105 LEU A N 1
ATOM 832 C CA . LEU A 1 105 ? -8.040 0.036 4.485 1.00 90.50 105 LEU A CA 1
ATOM 833 C C . LEU A 1 105 ? -8.095 -0.186 6.000 1.00 90.50 105 LEU A C 1
ATOM 835 O O . LEU A 1 105 ? -9.026 0.281 6.655 1.00 90.50 105 LEU A O 1
ATOM 839 N N . VAL A 1 106 ? -7.101 -0.866 6.578 1.00 91.12 106 VAL A N 1
ATOM 840 C CA . VAL A 1 106 ? -7.116 -1.208 8.008 1.00 91.12 106 VAL A CA 1
ATOM 841 C C . VAL A 1 106 ? -7.068 0.029 8.912 1.00 91.12 106 VAL A C 1
ATOM 843 O O . VAL A 1 106 ? -7.932 0.133 9.791 1.00 91.12 106 VAL A O 1
ATOM 846 N N . PRO A 1 107 ? -6.142 0.993 8.724 1.00 89.88 107 PRO A N 1
ATOM 847 C CA . PRO A 1 107 ? -6.150 2.233 9.498 1.00 89.88 107 PRO A CA 1
ATOM 848 C C . PRO A 1 107 ? -7.469 2.993 9.382 1.00 89.88 107 PRO A C 1
ATOM 850 O O . PRO A 1 107 ? -7.997 3.454 10.394 1.00 89.88 107 PRO A O 1
ATOM 853 N N . THR A 1 108 ? -8.024 3.079 8.170 1.00 87.69 108 THR A N 1
ATOM 854 C CA . THR A 1 108 ? -9.281 3.791 7.914 1.00 87.69 108 THR A CA 1
ATOM 855 C C . THR A 1 108 ? -10.444 3.124 8.639 1.00 87.69 108 THR A C 1
ATOM 857 O O . THR A 1 108 ? -11.160 3.788 9.386 1.00 87.69 108 THR A O 1
ATOM 860 N N . ALA A 1 109 ? -10.595 1.804 8.512 1.00 86.94 109 ALA A N 1
ATOM 861 C CA . ALA A 1 109 ? -11.655 1.058 9.183 1.00 86.94 109 ALA A CA 1
ATOM 862 C C . ALA A 1 109 ? -11.571 1.190 10.712 1.00 86.94 109 ALA A C 1
ATOM 864 O O . ALA A 1 109 ? -12.585 1.421 11.373 1.00 86.94 109 ALA A O 1
ATOM 865 N N . LEU A 1 110 ? -10.367 1.097 11.290 1.00 86.25 110 LEU A N 1
ATOM 866 C CA . LEU A 1 110 ? -10.161 1.270 12.733 1.00 86.25 110 LEU A CA 1
ATOM 867 C C . LEU A 1 110 ? -10.477 2.693 13.202 1.00 86.25 110 LEU A C 1
ATOM 869 O O . LEU A 1 110 ? -11.101 2.862 14.252 1.00 86.25 110 LEU A O 1
ATOM 873 N N . LEU A 1 111 ? -10.072 3.709 12.435 1.00 84.31 111 LEU A N 1
ATOM 874 C CA . LEU A 1 111 ? -10.346 5.107 12.752 1.00 84.31 111 LEU A CA 1
ATOM 875 C C . LEU A 1 111 ? -11.849 5.394 12.727 1.00 84.31 111 LEU A C 1
ATOM 877 O O . LEU A 1 111 ? -12.379 5.923 13.704 1.00 84.31 111 LEU A O 1
ATOM 881 N N . ILE A 1 112 ? -12.534 5.002 11.651 1.00 81.38 112 ILE A N 1
ATOM 882 C CA . ILE A 1 112 ? -13.980 5.189 11.507 1.00 81.38 112 ILE A CA 1
ATOM 883 C C . ILE A 1 112 ? -14.729 4.418 12.592 1.00 81.38 112 ILE A C 1
ATOM 885 O O . ILE A 1 112 ? -15.530 5.014 13.305 1.00 81.38 112 ILE A O 1
ATOM 889 N N . GLY A 1 113 ? -14.402 3.141 12.818 1.00 80.94 113 GLY A N 1
ATOM 890 C CA . GLY A 1 113 ? -15.016 2.343 13.884 1.00 80.94 113 GLY A CA 1
ATOM 891 C C . GLY A 1 113 ? -14.860 2.980 15.270 1.00 80.94 113 GLY A C 1
ATOM 892 O O . GLY A 1 113 ? -15.802 2.990 16.065 1.00 80.94 113 GLY A O 1
ATOM 893 N N . ARG A 1 114 ? -13.696 3.581 15.555 1.00 80.75 114 ARG A N 1
ATOM 894 C CA . ARG A 1 114 ? -13.452 4.305 16.809 1.00 80.75 114 ARG A CA 1
ATOM 895 C C . ARG A 1 114 ? -14.252 5.603 16.900 1.00 80.75 114 ARG A C 1
ATOM 897 O O . ARG A 1 114 ? -14.819 5.863 17.956 1.00 80.75 114 ARG A O 1
ATOM 904 N N . ILE A 1 115 ? -14.284 6.418 15.846 1.00 78.38 115 ILE A N 1
ATOM 905 C CA . ILE A 1 115 ? -15.052 7.675 15.832 1.00 78.38 115 ILE A CA 1
ATOM 906 C C . ILE A 1 115 ? -16.538 7.371 16.015 1.00 78.38 115 ILE A C 1
ATOM 908 O O . ILE A 1 115 ? -17.162 7.917 16.917 1.00 78.38 115 ILE A O 1
ATOM 912 N N . SER A 1 116 ? -17.086 6.429 15.249 1.00 74.56 116 SER A N 1
ATOM 913 C CA . SER A 1 116 ? -18.492 6.044 15.355 1.00 74.56 116 SER A CA 1
ATOM 914 C C . SER A 1 116 ? -18.859 5.496 16.731 1.00 74.56 116 SER A C 1
ATOM 916 O O . SER A 1 116 ? -19.959 5.751 17.211 1.00 74.56 116 SER A O 1
ATOM 918 N N . TYR A 1 117 ? -17.950 4.776 17.396 1.00 73.31 117 TYR A N 1
ATOM 919 C CA . TYR A 1 117 ? -18.157 4.375 18.786 1.00 73.31 117 TYR A CA 1
ATOM 920 C C . TYR A 1 117 ? -18.256 5.566 19.727 1.00 73.31 117 TYR A C 1
ATOM 922 O O . TYR A 1 117 ? -19.163 5.608 20.550 1.00 73.31 117 TYR A O 1
ATOM 930 N N . LEU A 1 118 ? -17.318 6.511 19.624 1.00 72.94 118 LEU A N 1
ATOM 931 C CA . LEU A 1 118 ? -17.305 7.694 20.479 1.00 72.94 118 LEU A CA 1
ATOM 932 C C . LEU A 1 118 ? -18.586 8.512 20.285 1.00 72.94 118 LEU A C 1
ATOM 934 O O . LEU A 1 118 ? -19.204 8.880 21.277 1.00 72.94 118 LEU A O 1
ATOM 938 N N . GLU A 1 119 ? -19.026 8.698 19.041 1.00 70.12 119 GLU A N 1
ATOM 939 C CA . GLU A 1 119 ? -20.271 9.403 18.710 1.00 70.12 119 GLU A CA 1
ATOM 940 C C . GLU A 1 119 ? -21.528 8.651 19.167 1.00 70.12 119 GLU A C 1
ATOM 942 O O . GLU A 1 119 ? -22.478 9.258 19.646 1.00 70.12 119 GLU A O 1
ATOM 947 N N . ALA A 1 120 ? -21.558 7.320 19.075 1.00 66.94 120 ALA A N 1
ATOM 948 C CA . ALA A 1 120 ? -22.694 6.548 19.570 1.00 66.94 120 ALA A CA 1
ATOM 949 C C . ALA 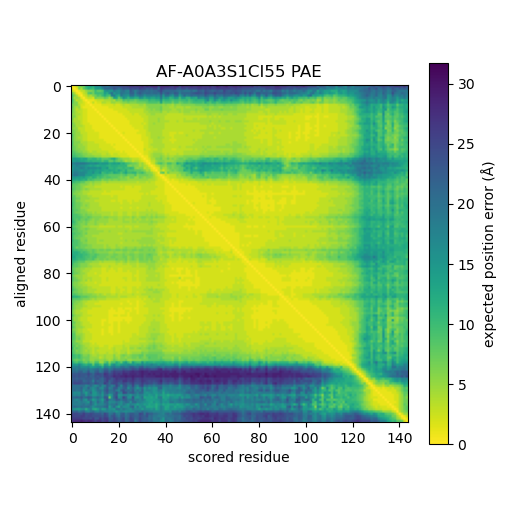A 1 120 ? -22.739 6.513 21.110 1.00 66.94 120 ALA A C 1
ATOM 951 O O . ALA A 1 120 ? -23.819 6.435 21.710 1.00 66.94 120 ALA A O 1
ATOM 952 N N . ALA A 1 121 ? -21.579 6.487 21.774 1.00 60.19 121 ALA A N 1
ATOM 953 C CA . ALA A 1 121 ? -21.446 6.283 23.218 1.00 60.19 121 ALA A CA 1
ATOM 954 C C . ALA A 1 121 ? -21.750 7.536 24.056 1.00 60.19 121 ALA A C 1
ATOM 956 O O . ALA A 1 121 ? -21.913 7.414 25.269 1.00 60.19 121 ALA A O 1
ATOM 957 N N . THR A 1 122 ? -21.882 8.716 23.444 1.00 56.94 122 THR A N 1
ATOM 958 C CA . THR A 1 122 ? -22.261 9.970 24.126 1.00 56.94 122 THR A CA 1
ATOM 959 C C . THR A 1 122 ? -23.744 10.039 24.517 1.00 56.94 122 THR A C 1
ATOM 961 O O . THR A 1 122 ? -24.115 10.916 25.293 1.00 56.94 122 THR A O 1
ATOM 964 N N . GLY A 1 123 ? -24.583 9.108 24.041 1.00 55.38 123 GLY A N 1
ATOM 965 C CA . GLY A 1 123 ? -26.012 9.038 24.369 1.00 55.38 123 GLY A CA 1
ATOM 966 C C . GLY A 1 123 ? -26.379 7.909 25.335 1.00 55.38 123 GLY A C 1
ATOM 967 O O . GLY A 1 123 ? -26.727 8.168 26.477 1.00 55.38 123 GLY A O 1
ATOM 968 N N . THR A 1 124 ? -26.335 6.652 24.885 1.00 56.22 124 THR A N 1
ATOM 969 C CA . THR A 1 124 ? -26.842 5.475 25.633 1.00 56.22 124 THR A CA 1
ATOM 970 C C . THR A 1 124 ? -26.437 4.149 24.962 1.00 56.22 124 THR A C 1
ATOM 972 O O . THR A 1 124 ? -27.247 3.224 24.884 1.00 56.22 124 THR A O 1
ATOM 975 N N . SER A 1 125 ? -25.240 4.014 24.380 1.00 50.34 125 SER A N 1
ATOM 976 C CA . SER A 1 125 ? -24.944 2.823 23.562 1.00 50.34 125 SER A CA 1
ATOM 977 C C . SER A 1 125 ? -24.009 1.803 24.220 1.00 50.34 125 SER A C 1
ATOM 979 O O . SER A 1 125 ? -22.997 2.110 24.846 1.00 50.34 125 SER A O 1
ATOM 981 N N . SER A 1 126 ? -24.420 0.540 24.084 1.00 57.31 126 SER A N 1
ATOM 982 C CA . SER A 1 126 ? -23.729 -0.658 24.554 1.00 57.31 126 SER A CA 1
ATOM 983 C C . SER A 1 126 ? -22.298 -0.734 24.012 1.00 57.31 126 SER A C 1
ATOM 985 O O . SER A 1 126 ? -22.076 -0.559 22.816 1.00 57.31 126 SER A O 1
ATOM 987 N N . CYS A 1 127 ? -21.349 -1.109 24.878 1.00 56.47 127 CYS A N 1
ATOM 988 C CA . CYS A 1 127 ? -19.910 -1.322 24.625 1.00 56.47 127 CYS A CA 1
ATOM 989 C C . CYS A 1 127 ? -19.579 -2.205 23.390 1.00 56.47 127 CYS A C 1
ATOM 991 O O . CYS A 1 127 ? -18.429 -2.294 22.974 1.00 56.47 127 CYS A O 1
ATOM 993 N N . ARG A 1 128 ? -20.571 -2.866 22.779 1.00 59.19 128 ARG A N 1
ATOM 994 C CA . ARG A 1 128 ? -20.421 -3.745 21.607 1.00 59.19 128 ARG A CA 1
ATOM 995 C C . ARG A 1 128 ? -20.721 -3.088 20.250 1.00 59.19 128 ARG A C 1
ATOM 997 O O . ARG A 1 128 ? -20.435 -3.708 19.233 1.00 59.19 128 ARG A O 1
ATOM 1004 N N . SER A 1 129 ? -21.262 -1.867 20.204 1.00 63.81 129 SER A N 1
ATOM 1005 C CA . SER A 1 129 ? -21.670 -1.211 18.945 1.00 63.81 129 SER A CA 1
ATOM 1006 C C . SER A 1 129 ? -20.500 -0.893 18.004 1.00 63.81 129 SER A C 1
ATOM 1008 O O . SER A 1 129 ? -20.657 -0.966 16.786 1.00 63.81 129 SER A O 1
ATOM 1010 N N . TRP A 1 130 ? -19.309 -0.615 18.547 1.00 65.62 130 TRP A N 1
ATOM 1011 C CA . TRP A 1 130 ? -18.122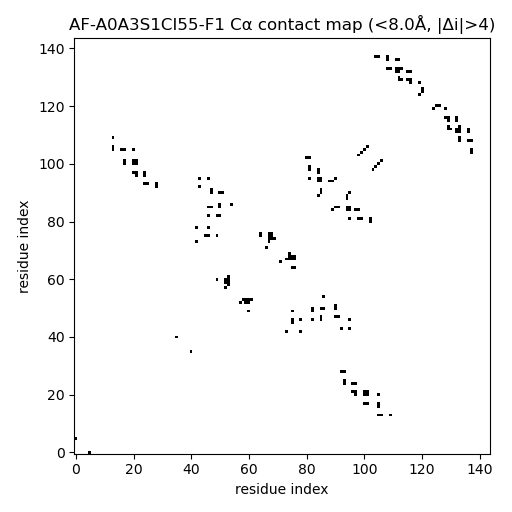 -0.269 17.755 1.00 65.62 130 TRP A CA 1
ATOM 1012 C C . TRP A 1 130 ? -17.659 -1.385 16.823 1.00 65.62 130 TRP A C 1
ATOM 1014 O O . TRP A 1 130 ? -17.201 -1.105 15.721 1.00 65.62 130 TRP A O 1
ATOM 1024 N N . LEU A 1 131 ? -17.794 -2.643 17.255 1.00 68.25 131 LEU A N 1
ATOM 1025 C CA . LEU A 1 131 ? -17.364 -3.799 16.477 1.00 68.25 131 LEU A CA 1
ATOM 1026 C C . LEU A 1 131 ? -18.230 -3.942 15.223 1.00 68.25 131 LEU A C 1
ATOM 1028 O O . LEU A 1 131 ? -17.707 -4.179 14.144 1.00 68.25 131 LEU A O 1
ATOM 1032 N N . THR A 1 132 ? -19.542 -3.730 15.345 1.00 67.88 132 THR A N 1
ATOM 1033 C CA . THR A 1 132 ? -20.470 -3.776 14.210 1.00 67.88 132 THR A CA 1
ATOM 1034 C C . THR A 1 132 ? -20.202 -2.649 13.220 1.00 67.88 132 THR A C 1
ATOM 1036 O O . THR A 1 132 ? -20.219 -2.891 12.019 1.00 67.88 132 THR A O 1
ATOM 1039 N N . VAL A 1 133 ? -19.905 -1.436 13.701 1.00 67.38 133 VAL A N 1
ATOM 1040 C CA . VAL A 1 133 ? -19.555 -0.314 12.814 1.00 67.38 133 VAL A CA 1
ATOM 1041 C C . VAL A 1 133 ? -18.193 -0.522 12.163 1.00 67.38 133 VAL A C 1
ATOM 1043 O O . VAL A 1 133 ? -18.023 -0.205 10.994 1.00 67.38 133 VAL A O 1
ATOM 1046 N N . TRP A 1 134 ? -17.236 -1.102 12.882 1.00 68.94 134 TRP A N 1
ATOM 1047 C CA . TRP A 1 134 ? -15.946 -1.476 12.319 1.00 68.94 134 TRP A CA 1
ATOM 1048 C C . TRP A 1 134 ? -16.086 -2.556 11.238 1.00 68.94 134 TRP A C 1
ATOM 1050 O O . TRP A 1 134 ? -15.538 -2.385 10.156 1.00 68.94 134 TRP A O 1
ATOM 1060 N N . ILE A 1 135 ? -16.870 -3.615 11.488 1.00 71.44 135 ILE A N 1
ATOM 1061 C CA . ILE A 1 135 ? -17.195 -4.644 10.486 1.00 71.44 135 ILE A CA 1
ATOM 1062 C C . ILE A 1 135 ? -17.870 -3.986 9.284 1.00 71.44 135 ILE A C 1
ATOM 1064 O O . ILE A 1 135 ? -17.471 -4.236 8.154 1.00 71.44 135 ILE A O 1
ATOM 1068 N N . ALA A 1 136 ? -18.856 -3.118 9.521 1.00 66.75 136 ALA A N 1
ATOM 1069 C CA . ALA A 1 136 ? -19.540 -2.407 8.455 1.00 66.75 136 ALA A CA 1
ATOM 1070 C C . ALA A 1 136 ? -18.560 -1.548 7.655 1.00 66.75 136 ALA A C 1
ATOM 1072 O O . ALA A 1 136 ? -18.535 -1.692 6.453 1.00 66.75 136 ALA A O 1
ATOM 1073 N N . ALA A 1 137 ? -17.699 -0.741 8.277 1.00 67.62 137 ALA A N 1
ATOM 1074 C CA . ALA A 1 137 ? -16.721 0.095 7.578 1.00 67.62 137 ALA A CA 1
ATOM 1075 C C . ALA A 1 137 ? -15.650 -0.721 6.833 1.00 67.62 137 ALA A C 1
ATOM 1077 O O . ALA A 1 137 ? -15.254 -0.348 5.735 1.00 67.62 137 ALA A O 1
ATOM 1078 N N . PHE A 1 138 ? -15.198 -1.838 7.408 1.00 69.88 138 PHE A N 1
ATOM 1079 C CA . PHE A 1 138 ? -14.230 -2.735 6.775 1.00 69.88 138 PHE A CA 1
ATOM 1080 C C . PHE A 1 138 ? -14.831 -3.481 5.576 1.00 69.88 138 PHE A C 1
ATOM 1082 O O . PHE A 1 138 ? -14.130 -3.722 4.599 1.00 69.88 138 PHE A O 1
ATOM 1089 N N . LEU A 1 139 ? -16.120 -3.830 5.646 1.00 69.44 139 LEU A N 1
ATOM 1090 C CA . LEU A 1 139 ? -16.865 -4.513 4.583 1.00 69.44 139 LEU A CA 1
ATOM 1091 C C . LEU A 1 139 ? -17.622 -3.555 3.650 1.00 69.44 139 LEU A C 1
ATOM 1093 O O . LEU A 1 139 ? -18.153 -4.000 2.635 1.00 69.44 139 LEU A O 1
ATOM 1097 N N . TYR A 1 140 ? -17.691 -2.256 3.966 1.00 65.06 140 TYR A N 1
ATOM 1098 C CA . TYR A 1 140 ? -18.309 -1.212 3.142 1.00 65.06 140 TYR A CA 1
ATOM 1099 C C . TYR A 1 140 ? -17.347 -0.834 2.023 1.00 65.06 140 TYR A C 1
ATOM 1101 O O . TYR A 1 140 ? -16.918 0.305 1.868 1.00 65.06 140 TYR A O 1
ATOM 1109 N N . THR A 1 141 ? -16.991 -1.833 1.234 1.00 53.44 141 THR A N 1
ATOM 1110 C CA . THR A 1 141 ? -16.134 -1.729 0.072 1.00 53.44 141 THR A CA 1
ATOM 1111 C C . THR A 1 141 ? -17.007 -1.786 -1.180 1.00 53.44 141 THR A C 1
ATOM 1113 O O . THR A 1 141 ? -16.981 -2.807 -1.865 1.00 53.44 141 THR A O 1
ATOM 1116 N N . PRO A 1 142 ? -17.834 -0.768 -1.507 1.00 49.84 142 PRO A N 1
ATOM 1117 C CA . PRO A 1 142 ? -18.486 -0.776 -2.804 1.00 49.84 142 PRO A CA 1
ATOM 1118 C C . PRO A 1 142 ? -17.530 -0.385 -3.940 1.00 49.84 142 PRO A C 1
ATOM 1120 O O . PRO A 1 142 ? -17.911 -0.568 -5.086 1.00 49.84 142 PRO A O 1
ATOM 1123 N N . PHE A 1 143 ? -16.314 0.113 -3.670 1.00 36.78 143 PHE A N 1
ATOM 1124 C CA . PHE A 1 143 ? -15.397 0.564 -4.725 1.00 36.78 143 PHE A CA 1
ATOM 1125 C C . PHE A 1 143 ? -13.925 0.446 -4.306 1.00 36.78 143 PHE A C 1
ATOM 1127 O O . PHE A 1 143 ? -13.304 1.442 -3.936 1.00 36.78 143 PHE A O 1
ATOM 1134 N N . TRP A 1 144 ? -13.380 -0.770 -4.350 1.00 43.75 144 TRP A N 1
ATOM 1135 C CA . TRP A 1 144 ? -11.979 -0.927 -4.750 1.00 43.75 144 TRP A CA 1
ATOM 1136 C C . TRP A 1 144 ? -11.972 -1.307 -6.204 1.00 43.75 144 TRP A C 1
ATOM 1138 O O . TRP A 1 144 ? -12.821 -2.160 -6.561 1.00 43.75 144 TRP A O 1
#

Secondary structure (DSSP, 8-state):
--HHHHHHHHHHHHHHHHHHHHHHHHHHHHH------THHHHHHHHHHHHHHHHHH-HHHHHHHHHHHHHH-TT-GGGGGGGHHHHHHH-SSHHHHHHHHIIIIIHHHHHHHHHHHHHHHHTTS--TTHHHHHHHHHHH--S--

Radius of gyration: 18.09 Å; Cα contacts (8 Å, |Δi|>4): 109; chains: 1; bounding box: 44×34×49 Å

Foldseek 3Di:
DPPVVVVVVVVVQLVVQLVVQLVVLVVDQVPDDPDDDDPRVVLLVLLQVLLVCCVVPVVVSVVQQVVQVVDPPPHCPVNVQLSVLCVVVNSDPSSRSSSCSNPPLSVVLLVQLVVVCVVVVVPDDDPCSSVVSSVCSSPVPPDD

Solvent-accessible surface area (backbone atoms only — not comparable to full-atom values): 8021 Å² total; per-residue (Å²): 130,58,74,69,60,50,51,51,52,53,53,51,52,49,52,55,47,33,53,52,47,37,54,49,42,52,53,49,60,74,70,56,75,99,77,69,63,68,68,69,37,52,55,50,54,48,42,44,52,50,36,51,34,41,75,75,37,53,69,58,32,50,52,51,43,57,48,27,61,74,72,42,96,80,39,52,66,84,44,57,86,32,37,66,31,30,73,75,62,34,86,42,74,58,23,54,50,39,24,45,35,54,72,47,50,45,54,48,19,55,50,51,15,49,51,54,32,57,67,48,51,76,76,80,52,64,95,65,56,32,58,57,46,22,51,46,52,63,66,64,63,91,78,125

pLDDT: mean 84.58, std 14.16, range [36.78, 97.75]

Sequence (144 aa):
MTKNRSLGFWATTYVCTALLGVALALTYVGLEQPVYYWDFAAYFDTFSRQGTLLIQSPLEWLSHLRTSIATDDYSAAILVPLMPFHIIFGDSRFSYIAGIVAVYLVPTALLIGRISYLEAATGTSSCRSWLTVWIAAFLYTPFW

Mean predicted aligned error: 7.84 Å

Nearest PDB structures (foldseek):
  8h9q-assembly1_N  TM=2.205E-01  e=3.240E+00  Homo sapiens